Protein AF-A0A7Y0II30-F1 (afdb_monomer_lite)

Structure (mmCIF, N/CA/C/O backbone):
data_AF-A0A7Y0II30-F1
#
_entry.id   AF-A0A7Y0II30-F1
#
loop_
_atom_site.group_PDB
_atom_site.id
_atom_site.type_symbol
_atom_site.label_atom_id
_atom_site.label_alt_id
_atom_site.label_comp_id
_atom_site.label_asym_id
_atom_site.label_entity_id
_atom_site.label_seq_id
_atom_site.pdbx_PDB_ins_code
_atom_site.Cartn_x
_atom_site.Cartn_y
_atom_site.Cartn_z
_atom_site.occupancy
_atom_site.B_iso_or_equiv
_atom_site.auth_seq_id
_atom_site.auth_comp_id
_atom_site.auth_asym_id
_atom_site.auth_atom_id
_atom_site.pdbx_PDB_model_num
ATOM 1 N N . MET A 1 1 ? 7.856 4.174 26.244 1.00 36.91 1 MET A N 1
ATOM 2 C CA . MET A 1 1 ? 6.616 4.572 25.53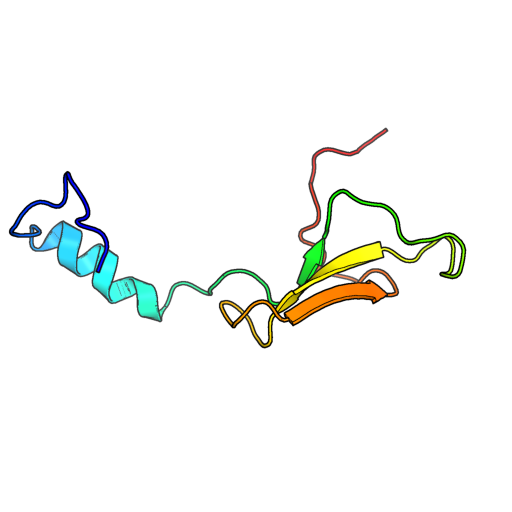7 1.00 36.91 1 MET A CA 1
ATOM 3 C C . MET A 1 1 ? 6.644 6.085 25.359 1.00 36.91 1 MET A C 1
ATOM 5 O O . MET A 1 1 ? 6.884 6.773 26.342 1.00 36.91 1 MET A O 1
ATOM 9 N N . LYS A 1 2 ? 6.523 6.613 24.133 1.00 49.66 2 LYS A N 1
ATOM 10 C CA . LYS A 1 2 ? 6.514 8.072 23.912 1.00 49.66 2 LYS A CA 1
ATOM 11 C C . LYS A 1 2 ? 5.214 8.645 24.489 1.00 49.66 2 LYS A C 1
ATOM 13 O O . LYS A 1 2 ? 4.139 8.164 24.150 1.00 49.66 2 LYS A O 1
ATOM 18 N N . ASN A 1 3 ? 5.319 9.638 25.370 1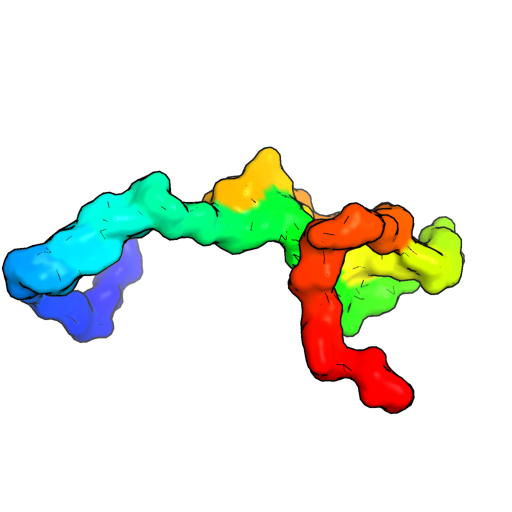.00 50.00 3 ASN A N 1
ATOM 19 C CA . ASN A 1 3 ? 4.167 10.293 25.989 1.00 50.00 3 ASN A CA 1
ATOM 20 C C . ASN A 1 3 ? 3.379 11.067 24.922 1.00 50.00 3 ASN A C 1
ATOM 22 O O . ASN A 1 3 ? 3.818 12.127 24.473 1.00 50.00 3 ASN A O 1
ATOM 26 N N . LEU A 1 4 ? 2.229 10.529 24.512 1.00 59.25 4 LEU A N 1
ATOM 27 C CA . LEU A 1 4 ? 1.295 11.174 23.588 1.00 59.25 4 LEU A CA 1
ATOM 28 C C . LEU A 1 4 ? 0.648 12.383 24.281 1.00 59.25 4 LEU A C 1
ATOM 30 O O . LEU A 1 4 ? -0.372 12.270 24.962 1.00 59.25 4 LEU A O 1
ATOM 34 N N . LYS A 1 5 ? 1.279 13.555 24.153 1.00 59.78 5 LYS A N 1
ATOM 35 C CA . LYS A 1 5 ? 0.734 14.823 24.656 1.00 59.78 5 LYS A CA 1
ATOM 36 C C . LYS A 1 5 ? -0.554 15.154 23.891 1.00 59.78 5 LYS A C 1
ATOM 38 O O . LYS A 1 5 ? -0.529 15.232 22.670 1.00 59.78 5 LYS A O 1
ATOM 43 N N . GLY A 1 6 ? -1.660 15.356 24.613 1.00 64.62 6 GLY A N 1
ATOM 44 C CA . GLY A 1 6 ? -2.953 15.767 24.041 1.00 64.62 6 GLY A CA 1
ATOM 45 C C . GLY A 1 6 ? -4.042 14.690 24.007 1.00 64.62 6 GLY A C 1
ATOM 46 O O . GLY A 1 6 ? -5.183 15.004 23.678 1.00 64.62 6 GLY A O 1
ATOM 47 N N . MET A 1 7 ? -3.750 13.445 24.400 1.00 64.88 7 MET A N 1
ATOM 48 C CA . MET A 1 7 ? -4.803 12.446 24.607 1.00 64.88 7 MET A CA 1
ATOM 49 C C . MET A 1 7 ? -5.648 12.811 25.832 1.00 64.88 7 MET A C 1
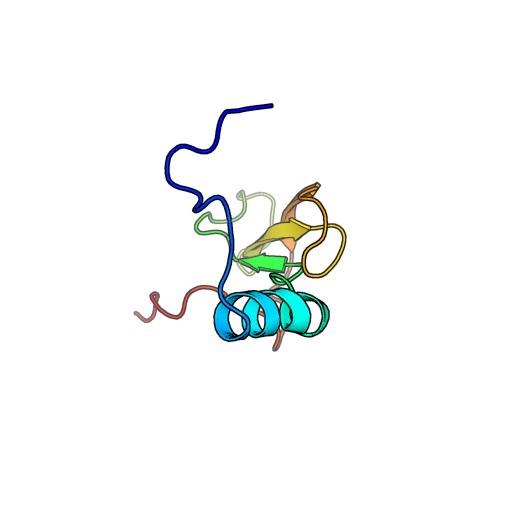ATOM 51 O O . MET A 1 7 ? -5.139 12.887 26.953 1.00 64.88 7 MET A O 1
ATOM 55 N N . LYS A 1 8 ? -6.954 13.018 25.628 1.00 66.81 8 LYS A N 1
ATOM 5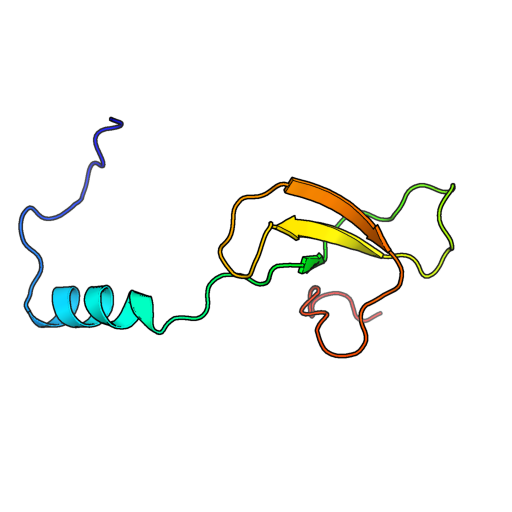6 C CA . LYS A 1 8 ? -7.908 13.129 26.736 1.00 66.81 8 LYS A CA 1
ATOM 57 C C . LYS A 1 8 ? -7.863 11.836 27.559 1.00 66.81 8 LYS A C 1
ATOM 59 O O . LYS A 1 8 ? -7.853 10.744 26.998 1.00 66.81 8 LYS A O 1
ATOM 64 N N . LYS A 1 9 ? -7.851 11.962 28.893 1.00 67.44 9 LYS A N 1
ATOM 65 C CA . LYS A 1 9 ? -7.839 10.818 29.831 1.00 67.44 9 LYS A CA 1
ATOM 66 C C . LYS A 1 9 ? -9.073 9.917 29.703 1.00 67.44 9 LYS A C 1
ATOM 68 O O . LYS A 1 9 ? -9.025 8.768 30.127 1.00 67.44 9 LYS A O 1
ATOM 73 N N . SER A 1 10 ? -10.160 10.434 29.139 1.00 69.00 10 SER A N 1
ATOM 74 C CA . SER A 1 10 ? -11.387 9.699 28.866 1.00 69.00 10 SER A CA 1
ATOM 75 C C . SER A 1 10 ? -11.944 10.099 27.503 1.00 69.00 10 SER A C 1
ATOM 77 O O . SER A 1 10 ? -11.874 11.261 27.096 1.00 69.00 10 SER A O 1
ATOM 79 N N . LEU A 1 11 ? -12.480 9.109 26.800 1.00 69.69 11 LEU A N 1
ATOM 80 C CA . LEU A 1 11 ? -13.181 9.267 25.533 1.00 69.69 11 LEU A CA 1
ATOM 81 C C . LEU A 1 11 ? -14.681 9.245 25.826 1.00 69.69 11 LEU A C 1
ATOM 83 O O . LEU A 1 11 ? -15.148 8.458 26.653 1.00 69.69 11 LEU A O 1
ATOM 87 N N . SER A 1 12 ? -15.448 10.104 25.164 1.00 72.38 12 SER A N 1
ATOM 88 C CA . SER A 1 12 ? -16.907 10.018 25.188 1.00 72.38 12 SER A CA 1
ATOM 89 C C . SER A 1 12 ? -17.377 8.684 24.601 1.00 72.38 12 SER A C 1
ATOM 91 O O . SER A 1 12 ? -16.678 8.047 23.812 1.00 72.38 12 SER A O 1
ATOM 93 N N . SER A 1 13 ? -18.596 8.260 24.943 1.00 66.06 13 SER A N 1
ATOM 94 C CA . SER A 1 13 ? -19.196 7.037 24.383 1.00 66.06 13 SER A CA 1
ATOM 95 C C . SER A 1 13 ? -19.208 7.043 22.843 1.00 66.06 13 SER A C 1
ATOM 97 O O . SER A 1 13 ? -18.950 6.016 22.218 1.00 66.06 13 SER A O 1
ATOM 99 N N . LEU A 1 14 ? -19.405 8.214 22.222 1.00 62.25 14 LEU A N 1
ATOM 100 C CA . LEU A 1 14 ? -19.372 8.380 20.768 1.00 62.25 14 LEU A CA 1
ATOM 101 C C . LEU A 1 14 ? -17.952 8.250 20.187 1.00 62.25 14 LEU A C 1
ATOM 103 O O . LEU A 1 14 ? -17.776 7.620 19.146 1.00 62.25 14 LEU A O 1
ATOM 107 N N . GLU A 1 15 ? -16.938 8.809 20.854 1.00 63.00 15 GLU A N 1
ATOM 108 C CA . GLU A 1 15 ? -15.527 8.650 20.465 1.00 63.00 15 GLU A CA 1
ATOM 109 C C . GLU A 1 15 ? -15.069 7.190 20.627 1.00 63.00 15 GLU A C 1
ATOM 111 O O . GLU A 1 15 ? -14.417 6.651 19.736 1.00 63.00 15 GLU A O 1
ATOM 116 N N . ASN A 1 16 ? -15.496 6.509 21.695 1.00 64.62 16 ASN A N 1
ATOM 117 C CA . ASN A 1 16 ? -15.244 5.080 21.889 1.00 64.62 16 ASN A CA 1
ATOM 118 C C . ASN A 1 16 ? -15.927 4.214 20.826 1.00 64.62 16 ASN A C 1
ATOM 120 O O . ASN A 1 16 ? -15.311 3.276 20.330 1.00 64.62 16 ASN A O 1
ATOM 124 N N . LYS A 1 17 ? -17.163 4.532 20.423 1.00 62.09 17 LYS A N 1
ATOM 125 C CA . LYS A 1 17 ? -17.863 3.793 19.361 1.00 62.09 17 LYS A CA 1
ATOM 126 C C . LYS A 1 17 ? -17.140 3.909 18.013 1.00 62.09 17 LYS A C 1
ATOM 128 O O . LYS A 1 17 ? -16.998 2.913 17.313 1.00 62.09 17 LYS A O 1
ATOM 133 N N . LYS A 1 18 ? -16.607 5.095 17.689 1.00 62.12 18 LYS A N 1
ATOM 134 C CA . LYS A 1 18 ? -15.776 5.310 1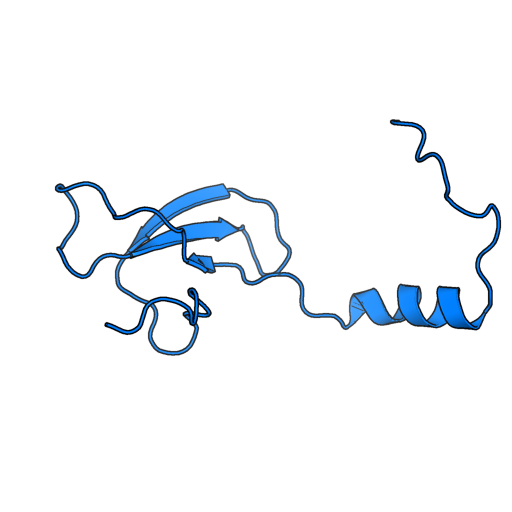6.489 1.00 62.12 18 LYS A CA 1
ATOM 135 C C . LYS A 1 18 ? -14.459 4.527 16.529 1.00 62.12 18 LYS A C 1
ATOM 137 O O . LYS A 1 18 ? -14.011 4.055 15.492 1.00 62.12 18 LYS A O 1
ATOM 142 N N . LEU A 1 19 ? -13.856 4.367 17.709 1.00 64.00 19 LEU A N 1
ATOM 143 C CA . LEU A 1 19 ? -12.645 3.557 17.890 1.00 64.00 19 LEU A CA 1
ATOM 144 C C . LEU A 1 19 ? -12.928 2.043 17.889 1.00 64.00 19 LEU A C 1
ATOM 146 O O . LEU A 1 19 ? -12.064 1.257 17.521 1.00 64.00 19 LEU A O 1
ATOM 150 N N . GLN A 1 20 ? -14.130 1.613 18.276 1.00 62.34 20 GLN A N 1
ATOM 151 C CA . GLN A 1 20 ? -14.525 0.200 18.239 1.00 62.34 20 GLN A CA 1
ATOM 152 C C . GLN A 1 20 ? -14.817 -0.300 16.819 1.00 62.34 20 GLN A C 1
ATOM 154 O O . GLN A 1 20 ? -14.516 -1.450 16.507 1.00 62.34 20 GLN A O 1
ATOM 159 N N . ASP A 1 21 ? -15.333 0.556 15.933 1.00 63.12 21 ASP A N 1
ATOM 160 C CA . ASP A 1 21 ? -15.533 0.197 14.522 1.00 63.12 21 ASP A CA 1
ATOM 161 C C . ASP A 1 21 ? -14.219 0.136 13.715 1.00 63.12 21 ASP A C 1
ATOM 163 O O . ASP A 1 21 ? -14.243 -0.284 12.559 1.00 63.12 21 ASP A O 1
ATOM 167 N N . LEU A 1 22 ? -13.059 0.450 14.315 1.00 63.72 22 LEU A N 1
ATOM 168 C CA . LEU A 1 22 ? -11.746 0.290 13.669 1.00 63.72 22 LEU A CA 1
ATOM 169 C C . LEU A 1 22 ? -11.496 -1.148 13.195 1.00 63.72 22 LEU A C 1
ATOM 171 O O . LEU A 1 22 ? -10.834 -1.338 12.184 1.00 63.72 22 LEU A O 1
ATOM 175 N N . GLY A 1 23 ? -12.053 -2.155 13.878 1.00 61.56 23 GLY A N 1
ATOM 176 C CA . GLY A 1 23 ? -11.919 -3.558 13.468 1.00 61.56 23 GLY A CA 1
ATOM 177 C C . GLY A 1 23 ? -12.596 -3.892 12.132 1.00 61.56 23 GLY A C 1
ATOM 178 O O . GLY A 1 23 ? -12.282 -4.916 11.535 1.00 61.56 23 GLY A O 1
ATOM 179 N N . LYS A 1 24 ? -13.514 -3.039 11.656 1.00 67.69 24 LYS A N 1
ATOM 180 C CA . LYS A 1 24 ? -14.157 -3.156 10.335 1.00 67.69 24 LYS A CA 1
ATOM 181 C C . LYS A 1 24 ? -13.547 -2.225 9.294 1.00 67.69 24 LYS A C 1
ATOM 183 O O . LYS A 1 24 ? -13.867 -2.354 8.114 1.00 67.69 24 LYS A O 1
ATOM 188 N N . ILE A 1 25 ? -12.714 -1.272 9.711 1.00 67.62 25 ILE A N 1
ATOM 189 C CA . ILE A 1 25 ? -11.993 -0.421 8.773 1.00 67.62 25 ILE A CA 1
ATOM 190 C C . ILE A 1 25 ? -10.936 -1.300 8.121 1.00 67.62 25 ILE A C 1
ATOM 192 O O . ILE A 1 25 ? -9.996 -1.755 8.771 1.00 67.62 25 ILE A O 1
ATOM 196 N N . GLN A 1 26 ? -11.111 -1.550 6.827 1.00 63.75 26 GLN A N 1
ATOM 197 C CA . GLN A 1 26 ? -10.075 -2.174 6.025 1.00 63.75 26 GLN A CA 1
ATOM 198 C C . GLN A 1 26 ? -8.815 -1.308 6.144 1.00 63.75 26 GLN A C 1
ATOM 200 O O . GLN A 1 26 ? -8.854 -0.106 5.874 1.00 63.75 26 GLN A O 1
ATOM 205 N N . GLY A 1 27 ? -7.723 -1.907 6.625 1.00 64.19 27 GLY A N 1
ATOM 206 C CA . GLY A 1 27 ? -6.438 -1.223 6.733 1.00 64.19 27 GLY A CA 1
ATOM 207 C C . GLY A 1 27 ? -5.934 -0.734 5.372 1.00 64.19 27 GLY A C 1
ATOM 208 O O . GLY A 1 27 ? -6.523 -1.028 4.330 1.00 64.19 27 GLY A O 1
ATOM 209 N N . GLY A 1 28 ? -4.815 -0.004 5.380 1.00 71.38 28 GLY A N 1
ATOM 210 C CA . GLY A 1 28 ? -4.145 0.399 4.139 1.00 71.38 28 GLY A CA 1
ATOM 211 C C . GLY A 1 28 ? -3.888 -0.802 3.223 1.00 71.38 28 GLY A C 1
ATOM 212 O O . GLY A 1 28 ? -3.722 -1.922 3.701 1.00 71.38 28 GLY A O 1
ATOM 213 N N . LEU A 1 29 ? -3.892 -0.591 1.909 1.00 80.62 29 LEU A N 1
ATOM 214 C CA . LEU A 1 29 ? -3.693 -1.681 0.956 1.00 80.62 29 LEU A CA 1
ATOM 215 C C . LEU A 1 29 ? -2.312 -2.331 1.108 1.00 80.62 29 LEU A C 1
ATOM 217 O O . LEU A 1 29 ? -1.340 -1.671 1.466 1.00 80.62 29 LEU A O 1
ATOM 221 N N . TYR A 1 30 ? -2.232 -3.625 0.800 1.00 82.19 30 TYR A N 1
ATOM 222 C CA . TYR A 1 30 ? -0.985 -4.389 0.863 1.00 82.19 30 TYR A CA 1
ATOM 223 C C . TYR A 1 30 ? 0.039 -3.981 -0.212 1.00 82.19 30 TYR A C 1
ATOM 225 O O . TYR A 1 30 ? 1.237 -4.177 -0.019 1.00 82.19 30 TYR A O 1
ATOM 233 N N . PHE A 1 31 ? -0.430 -3.368 -1.303 1.00 83.81 31 PHE A N 1
ATOM 234 C CA . PHE A 1 31 ? 0.385 -2.658 -2.283 1.00 83.81 31 PHE A CA 1
ATOM 235 C C . PHE A 1 31 ? -0.103 -1.220 -2.405 1.00 83.81 31 PHE A C 1
ATOM 237 O O . PHE A 1 31 ? -1.287 -0.974 -2.643 1.00 83.81 31 PHE A O 1
ATOM 244 N N . ILE A 1 32 ? 0.821 -0.273 -2.279 1.00 84.06 32 ILE A N 1
ATOM 245 C CA . ILE A 1 32 ? 0.570 1.152 -2.487 1.00 84.06 32 ILE A CA 1
ATOM 246 C C . ILE A 1 32 ? 1.590 1.640 -3.503 1.00 84.06 32 ILE A C 1
ATOM 248 O O . ILE A 1 32 ? 2.790 1.464 -3.305 1.00 84.06 32 ILE A O 1
ATOM 252 N N . ARG A 1 33 ? 1.127 2.222 -4.612 1.00 86.06 33 ARG A N 1
ATOM 253 C CA . ARG A 1 33 ? 2.034 2.711 -5.654 1.00 86.06 33 ARG A CA 1
ATOM 254 C C . ARG A 1 33 ? 2.927 3.810 -5.085 1.00 86.06 33 ARG A C 1
ATOM 256 O O . ARG A 1 33 ? 2.431 4.785 -4.520 1.00 86.06 33 ARG A O 1
ATOM 263 N N . SER A 1 34 ? 4.229 3.639 -5.255 1.00 78.69 34 SER A N 1
ATOM 264 C CA . SER A 1 34 ? 5.243 4.613 -4.870 1.00 78.69 34 SER A CA 1
ATOM 265 C C . SER A 1 34 ? 5.296 5.773 -5.872 1.00 78.69 34 SER A C 1
ATOM 267 O O . SER A 1 34 ? 4.841 5.665 -7.012 1.00 78.69 34 SER A O 1
ATOM 269 N N . ASN A 1 35 ? 5.884 6.894 -5.451 1.00 77.75 35 ASN A N 1
ATOM 270 C CA . ASN A 1 35 ? 6.153 8.050 -6.313 1.00 77.75 35 ASN A CA 1
ATOM 271 C C . ASN A 1 35 ? 7.479 7.932 -7.085 1.00 77.75 35 ASN A C 1
ATOM 273 O O . ASN A 1 35 ? 7.865 8.872 -7.779 1.00 77.75 35 ASN A O 1
ATOM 277 N N . PHE A 1 36 ? 8.197 6.816 -6.951 1.00 79.19 36 PHE A N 1
ATOM 278 C CA . PHE A 1 36 ? 9.441 6.576 -7.674 1.00 79.19 36 PHE A CA 1
ATOM 279 C C . PHE A 1 36 ? 9.225 5.627 -8.852 1.00 79.19 36 PHE A C 1
ATOM 281 O O . PHE A 1 36 ? 8.381 4.731 -8.828 1.00 79.19 36 PHE A O 1
ATOM 288 N N . ALA A 1 37 ? 10.018 5.839 -9.899 1.00 81.00 37 ALA A N 1
ATOM 289 C CA . ALA A 1 37 ? 10.091 4.924 -11.024 1.00 81.00 37 ALA A CA 1
ATOM 290 C C . ALA A 1 37 ? 10.956 3.711 -10.673 1.00 81.00 37 ALA A C 1
ATOM 292 O O . ALA A 1 37 ? 11.912 3.809 -9.897 1.00 81.00 37 ALA A O 1
ATOM 293 N N . CYS A 1 38 ? 10.650 2.578 -11.300 1.00 87.12 38 CYS A N 1
ATOM 294 C CA . CYS A 1 38 ? 11.502 1.409 -11.199 1.00 87.12 38 CYS A CA 1
ATOM 295 C C . CYS A 1 38 ? 12.889 1.664 -11.812 1.00 87.12 38 CYS A C 1
ATOM 297 O O . CYS A 1 38 ? 13.009 2.406 -12.790 1.00 87.12 38 CYS A O 1
ATOM 299 N N . PRO A 1 39 ? 13.951 1.047 -11.261 1.00 87.38 39 PRO A N 1
ATOM 300 C CA . PRO A 1 39 ? 15.275 1.075 -11.872 1.00 87.38 39 PRO A CA 1
ATOM 301 C C . PRO A 1 39 ? 15.255 0.541 -13.310 1.00 87.38 39 PRO A C 1
ATOM 303 O O . PRO A 1 39 ? 14.447 -0.323 -13.642 1.00 87.38 39 PRO A O 1
ATOM 306 N N . SER A 1 40 ? 16.206 0.977 -14.139 1.00 87.56 40 SER A N 1
ATOM 307 C CA . SER A 1 40 ? 16.282 0.631 -15.571 1.00 87.56 40 SER A CA 1
ATOM 308 C C . SER A 1 40 ? 16.436 -0.864 -15.878 1.00 87.56 40 SER A C 1
ATOM 310 O O . SER A 1 40 ? 16.253 -1.277 -17.017 1.00 87.56 40 SER A O 1
ATOM 312 N N . GLN A 1 41 ? 16.777 -1.679 -14.879 1.00 90.19 41 GLN A N 1
ATOM 313 C CA . GLN A 1 41 ? 16.822 -3.139 -14.989 1.00 90.19 41 GLN A CA 1
ATOM 314 C C . GLN A 1 41 ? 15.434 -3.806 -15.042 1.00 90.19 41 GLN A C 1
ATOM 316 O O . GLN A 1 41 ? 15.351 -5.001 -15.317 1.00 90.19 41 GLN A O 1
ATOM 321 N N . TYR A 1 42 ? 14.362 -3.066 -14.745 1.00 84.44 42 TYR A N 1
ATOM 322 C CA . TYR A 1 42 ? 12.983 -3.537 -14.847 1.00 84.44 42 TYR A CA 1
ATOM 323 C C . TYR A 1 42 ? 12.357 -3.103 -16.182 1.00 84.44 42 TYR A C 1
ATOM 325 O O . TYR A 1 42 ? 12.798 -2.113 -16.770 1.00 84.44 42 TYR A O 1
ATOM 333 N N . PRO A 1 43 ? 11.318 -3.812 -16.663 1.00 84.88 43 PRO A N 1
ATOM 334 C CA . PRO A 1 43 ? 10.563 -3.394 -17.839 1.00 84.88 43 PRO A CA 1
ATOM 335 C C . PRO A 1 43 ? 10.012 -1.971 -17.696 1.00 84.88 43 PRO A C 1
ATOM 337 O O . PRO A 1 43 ? 9.700 -1.525 -16.592 1.00 84.88 43 PRO A O 1
ATOM 340 N N . SER A 1 44 ? 9.850 -1.266 -18.815 1.00 81.06 44 SER A N 1
ATOM 341 C CA . SER A 1 44 ? 9.375 0.127 -18.843 1.00 81.06 44 SER A CA 1
ATOM 342 C C . SER A 1 44 ? 7.980 0.333 -18.244 1.00 81.06 44 SER A C 1
ATOM 344 O O . SER A 1 44 ? 7.649 1.412 -17.766 1.00 81.06 44 SER A O 1
ATOM 346 N N . GLU A 1 45 ? 7.170 -0.715 -18.266 1.00 83.25 45 GLU A N 1
ATOM 347 C CA . GLU A 1 45 ? 5.813 -0.799 -17.744 1.00 83.25 45 GLU A CA 1
ATOM 348 C C . GLU A 1 45 ? 5.761 -1.235 -16.271 1.00 83.25 45 GLU A C 1
ATOM 350 O O . GLU A 1 45 ? 4.674 -1.357 -15.699 1.00 83.25 45 GLU A O 1
ATOM 355 N N . ALA A 1 46 ? 6.917 -1.493 -15.652 1.00 86.81 46 ALA A N 1
ATOM 356 C CA . ALA A 1 46 ? 6.997 -1.829 -14.242 1.00 86.81 46 ALA A CA 1
ATOM 357 C C . ALA A 1 46 ? 6.728 -0.599 -13.370 1.00 86.81 46 ALA A C 1
ATOM 359 O O . ALA A 1 46 ? 7.167 0.520 -13.644 1.00 86.81 46 ALA A O 1
ATOM 360 N N . VAL A 1 47 ? 6.023 -0.838 -12.273 1.00 87.06 47 VAL A N 1
ATOM 361 C CA . VAL A 1 47 ? 5.624 0.168 -11.298 1.00 87.06 47 VAL A CA 1
ATOM 362 C C . VAL A 1 47 ? 6.215 -0.207 -9.941 1.00 87.06 47 VAL A C 1
ATOM 364 O O . VAL A 1 47 ? 6.224 -1.381 -9.564 1.00 87.06 47 VAL A O 1
ATOM 367 N N . GLU A 1 48 ? 6.735 0.787 -9.216 1.00 90.19 48 GLU A N 1
ATOM 368 C CA . GLU A 1 48 ? 7.244 0.580 -7.861 1.00 90.19 48 GLU A CA 1
ATOM 369 C C . GLU A 1 48 ? 6.090 0.662 -6.850 1.00 90.19 48 GLU A C 1
ATOM 371 O O . GLU A 1 48 ? 5.254 1.569 -6.911 1.00 90.19 48 GLU A O 1
ATOM 376 N N . TYR A 1 49 ? 6.066 -0.260 -5.891 1.00 88.56 49 TYR A N 1
ATOM 377 C CA . TYR A 1 49 ? 5.098 -0.296 -4.801 1.00 88.56 49 TYR A CA 1
ATOM 378 C C . TYR A 1 49 ? 5.786 -0.372 -3.448 1.00 88.56 49 TYR A C 1
ATOM 380 O O . TYR A 1 49 ? 6.681 -1.193 -3.234 1.00 88.56 49 TYR A O 1
ATOM 388 N N . ASP A 1 50 ? 5.275 0.403 -2.498 1.00 87.62 50 ASP A N 1
ATOM 389 C CA . ASP A 1 50 ? 5.420 0.100 -1.083 1.00 87.62 50 ASP A CA 1
ATOM 390 C C . ASP A 1 50 ? 4.580 -1.138 -0.759 1.00 87.62 50 ASP A C 1
ATOM 392 O O . ASP A 1 50 ? 3.370 -1.178 -0.999 1.00 87.62 50 ASP A O 1
ATOM 396 N N . THR A 1 51 ? 5.244 -2.174 -0.252 1.00 87.69 51 THR A N 1
ATOM 397 C CA . THR A 1 51 ? 4.648 -3.491 -0.029 1.00 87.69 51 THR A CA 1
ATOM 398 C C . THR A 1 51 ? 4.517 -3.789 1.460 1.00 87.69 51 THR A C 1
ATOM 400 O O . THR A 1 51 ? 5.406 -3.476 2.261 1.00 87.69 51 THR A O 1
ATOM 403 N N . TYR A 1 52 ? 3.425 -4.457 1.821 1.00 88.00 52 TYR A N 1
ATOM 404 C CA . TYR A 1 52 ? 3.104 -4.896 3.173 1.00 88.00 52 TYR A CA 1
ATOM 405 C C . TYR A 1 52 ? 2.717 -6.382 3.182 1.00 88.00 52 TYR A C 1
ATOM 407 O O . TYR A 1 52 ? 2.257 -6.915 2.176 1.00 88.00 52 TYR A O 1
ATOM 415 N N . GLU A 1 53 ? 2.868 -7.060 4.323 1.00 88.06 53 GLU A N 1
ATOM 416 C CA . GLU A 1 53 ? 2.549 -8.499 4.458 1.00 88.06 53 GLU A CA 1
ATOM 417 C C . GLU A 1 53 ? 1.064 -8.823 4.186 1.00 88.06 53 GLU A C 1
ATOM 419 O O . GLU A 1 53 ? 0.718 -9.948 3.838 1.00 88.06 53 GLU A O 1
ATOM 424 N N . SER A 1 54 ? 0.176 -7.848 4.390 1.00 83.94 54 SER A N 1
ATOM 425 C CA . SER A 1 54 ? -1.274 -7.913 4.157 1.00 83.94 54 SER A CA 1
ATOM 426 C C . SER A 1 54 ? -1.871 -6.498 4.224 1.00 83.94 54 SER A C 1
ATOM 428 O O . SER A 1 54 ? -1.154 -5.541 4.527 1.00 83.94 54 SER A O 1
ATOM 430 N N . ASN A 1 55 ? -3.174 -6.331 3.961 1.00 80.81 55 ASN A N 1
ATOM 431 C CA . ASN A 1 55 ? -3.842 -5.036 4.149 1.00 80.81 55 ASN A CA 1
ATOM 432 C C . ASN A 1 55 ? -3.754 -4.604 5.626 1.00 80.81 55 ASN A C 1
ATOM 434 O O . ASN A 1 55 ? -4.242 -5.305 6.509 1.00 80.81 55 ASN A O 1
ATOM 438 N N . GLY A 1 56 ? -3.138 -3.452 5.898 1.00 77.75 56 GLY A N 1
ATOM 439 C CA . GLY A 1 56 ? -2.832 -2.971 7.250 1.00 77.75 56 GLY A CA 1
ATOM 440 C C . GLY A 1 56 ? -1.696 -3.729 7.949 1.00 77.75 56 GLY A C 1
ATOM 441 O O . GLY A 1 56 ? -1.469 -3.513 9.139 1.00 77.75 56 GLY A O 1
ATOM 442 N N . GLY A 1 57 ? -1.004 -4.616 7.231 1.00 83.62 57 GLY A N 1
ATOM 443 C CA . GLY A 1 57 ? 0.108 -5.417 7.729 1.00 83.62 57 GLY A CA 1
ATOM 444 C C . GLY A 1 57 ? 1.410 -4.628 7.874 1.00 83.62 57 GLY A C 1
ATOM 445 O O . GLY A 1 57 ? 1.483 -3.422 7.639 1.00 83.62 57 GLY A O 1
ATOM 446 N N . LYS A 1 58 ? 2.476 -5.325 8.275 1.00 87.00 58 LYS A N 1
ATOM 447 C CA . LYS A 1 58 ? 3.807 -4.732 8.438 1.00 87.00 58 LYS A CA 1
ATOM 448 C C . LYS A 1 58 ? 4.417 -4.379 7.079 1.00 87.00 58 LYS A C 1
ATOM 450 O O . LYS A 1 58 ? 4.287 -5.144 6.130 1.00 87.00 58 LYS A O 1
ATOM 455 N N . TYR A 1 59 ? 5.122 -3.248 7.016 1.00 88.75 59 TYR A N 1
ATOM 456 C CA . TYR A 1 59 ? 5.899 -2.853 5.839 1.00 88.75 59 TYR A CA 1
ATOM 457 C C . TYR A 1 59 ? 7.064 -3.818 5.598 1.00 88.75 59 TYR A C 1
ATOM 459 O O . TYR A 1 59 ? 7.852 -4.067 6.517 1.00 88.75 59 TYR A O 1
ATOM 467 N N . ILE A 1 60 ? 7.182 -4.329 4.371 1.00 91.44 60 ILE A N 1
ATOM 468 C CA . ILE A 1 60 ? 8.234 -5.282 3.981 1.00 91.44 60 ILE A CA 1
ATOM 469 C C . ILE A 1 60 ? 9.274 -4.688 3.030 1.00 91.44 60 ILE A C 1
ATOM 471 O O . ILE A 1 60 ? 10.365 -5.240 2.916 1.00 91.44 60 ILE A O 1
ATOM 475 N N . GLY A 1 61 ? 8.980 -3.552 2.394 1.00 90.06 61 GLY A N 1
ATOM 476 C CA . GLY A 1 61 ? 9.914 -2.854 1.513 1.00 90.06 61 GLY A CA 1
ATOM 477 C C . GLY A 1 61 ? 9.281 -2.422 0.196 1.00 90.06 61 GLY A C 1
ATOM 478 O O . GLY A 1 61 ? 8.060 -2.429 0.045 1.00 90.06 61 GLY A O 1
ATOM 479 N N . ARG A 1 62 ? 10.140 -2.048 -0.756 1.00 89.69 62 ARG A N 1
ATOM 480 C CA . ARG A 1 62 ? 9.742 -1.610 -2.096 1.00 89.69 62 ARG A CA 1
ATOM 481 C C . ARG A 1 62 ? 9.965 -2.716 -3.108 1.00 89.69 62 ARG A C 1
ATOM 483 O O . ARG A 1 62 ? 11.010 -3.366 -3.089 1.00 89.69 62 ARG A O 1
ATOM 490 N N . THR A 1 63 ? 8.995 -2.914 -3.987 1.00 89.12 63 THR A N 1
ATOM 491 C CA . THR A 1 63 ? 9.067 -3.912 -5.056 1.00 89.12 63 THR A CA 1
ATOM 492 C C . THR A 1 63 ? 8.696 -3.284 -6.390 1.00 89.12 63 THR A C 1
ATOM 494 O O . THR A 1 63 ? 7.876 -2.374 -6.452 1.00 89.12 63 THR A O 1
ATOM 497 N N . CYS A 1 64 ? 9.329 -3.766 -7.456 1.00 89.75 64 CYS A N 1
ATOM 498 C CA . CYS A 1 64 ? 9.025 -3.383 -8.827 1.00 89.75 64 CYS A CA 1
ATOM 499 C C . CYS A 1 64 ? 8.361 -4.559 -9.523 1.00 89.75 64 CYS A C 1
ATOM 501 O O . CYS A 1 64 ? 8.947 -5.637 -9.620 1.00 89.75 64 CYS A O 1
ATOM 503 N N . GLN A 1 65 ? 7.133 -4.355 -9.981 1.00 86.00 65 GLN A N 1
ATOM 504 C CA . GLN A 1 65 ? 6.327 -5.391 -10.616 1.00 86.00 65 GLN A CA 1
ATOM 505 C C . GLN A 1 65 ? 5.419 -4.780 -11.682 1.00 86.00 65 GLN A C 1
ATOM 507 O O . GLN A 1 65 ? 5.290 -3.560 -11.783 1.00 86.00 65 GLN A O 1
ATOM 512 N N . GLN A 1 66 ? 4.804 -5.629 -12.502 1.00 80.94 66 GLN A N 1
ATOM 513 C CA . GLN A 1 66 ? 3.821 -5.178 -13.481 1.00 80.94 66 GLN A CA 1
ATOM 514 C C . GLN A 1 66 ? 2.620 -4.544 -12.768 1.00 80.94 66 GLN A C 1
ATOM 516 O O . GLN A 1 66 ? 2.209 -5.021 -11.709 1.00 80.94 66 GLN A O 1
ATOM 521 N N . ALA A 1 67 ? 2.066 -3.480 -13.353 1.00 72.50 67 ALA A N 1
ATOM 522 C CA . ALA A 1 67 ? 0.926 -2.777 -12.777 1.00 72.50 67 ALA A CA 1
ATOM 523 C C . ALA A 1 67 ? -0.241 -3.742 -12.501 1.00 72.50 67 ALA A C 1
ATOM 525 O O . ALA A 1 67 ? -0.703 -4.450 -13.402 1.00 72.50 67 ALA A O 1
ATOM 526 N N . ALA A 1 68 ? -0.721 -3.779 -11.257 1.00 62.81 68 ALA A N 1
ATOM 527 C CA . ALA A 1 68 ? -1.819 -4.655 -10.873 1.00 62.81 68 ALA A CA 1
ATOM 528 C C . ALA A 1 68 ? -3.140 -4.091 -11.422 1.00 62.81 68 ALA A C 1
ATOM 530 O O . ALA A 1 68 ? -3.645 -3.067 -10.953 1.00 62.81 68 ALA A O 1
ATOM 531 N N . SER A 1 69 ? -3.724 -4.754 -12.425 1.00 57.22 69 SER A N 1
ATOM 532 C CA . SER A 1 69 ? -4.990 -4.322 -13.023 1.00 57.22 69 SER A CA 1
ATOM 533 C C . SER A 1 69 ? -6.111 -4.318 -11.974 1.00 57.22 69 SER A C 1
ATOM 535 O O . SER A 1 69 ? -6.521 -5.375 -11.497 1.00 57.22 69 SER A O 1
ATOM 537 N N . GLY A 1 70 ? -6.619 -3.135 -11.624 1.00 55.78 70 GLY A N 1
ATOM 538 C CA . GLY A 1 70 ? -7.813 -2.964 -10.785 1.00 55.78 70 GLY A CA 1
ATOM 539 C C . GLY A 1 70 ? -7.584 -2.768 -9.279 1.00 55.78 70 GLY A C 1
ATOM 540 O O . GLY A 1 70 ? -8.543 -2.448 -8.583 1.00 55.78 70 GLY A O 1
ATOM 541 N N . THR A 1 71 ? -6.354 -2.891 -8.769 1.00 52.50 71 THR A N 1
ATOM 542 C CA . THR A 1 71 ? -6.009 -2.580 -7.358 1.00 52.50 71 THR A CA 1
ATOM 543 C C . THR A 1 71 ? -4.990 -1.455 -7.208 1.00 52.50 71 THR A C 1
ATOM 545 O O . THR A 1 71 ? -4.631 -1.097 -6.086 1.00 52.50 71 THR A O 1
ATOM 548 N N . ASP A 1 72 ? -4.558 -0.869 -8.324 1.00 54.56 72 ASP A N 1
ATOM 549 C CA . ASP A 1 72 ? -3.720 0.324 -8.355 1.00 54.56 72 ASP A CA 1
ATOM 550 C C . ASP A 1 72 ? -4.498 1.547 -7.863 1.00 54.56 72 ASP A C 1
ATOM 552 O O . ASP A 1 72 ? -4.947 2.392 -8.634 1.00 54.56 72 ASP A O 1
ATOM 556 N N . ILE A 1 73 ? -4.610 1.697 -6.543 1.00 55.00 73 ILE A N 1
ATOM 557 C CA . ILE A 1 73 ? -4.862 3.005 -5.931 1.00 55.00 73 ILE A CA 1
ATOM 558 C C . ILE A 1 73 ? -3.523 3.748 -5.901 1.00 55.00 73 ILE A C 1
ATOM 560 O O . ILE A 1 73 ? -2.928 4.004 -4.857 1.00 55.00 73 ILE A O 1
ATOM 564 N N . GLY A 1 74 ? -2.994 4.008 -7.092 1.00 47.41 74 GLY A N 1
ATOM 565 C CA . GLY A 1 74 ? -1.785 4.774 -7.308 1.00 47.41 74 GLY A CA 1
ATOM 566 C C . GLY A 1 74 ? -2.139 6.139 -7.856 1.00 47.41 74 GLY A C 1
ATOM 567 O O . GLY A 1 74 ? -2.527 6.243 -9.010 1.00 47.41 74 GLY A O 1
ATOM 568 N N . ASN A 1 75 ? -2.028 7.144 -6.986 1.00 43.50 75 ASN A N 1
ATOM 569 C CA . ASN A 1 75 ? -2.079 8.582 -7.244 1.00 43.50 75 ASN A CA 1
ATOM 570 C C . ASN A 1 75 ? -2.917 9.029 -8.465 1.00 43.50 75 ASN A C 1
ATOM 572 O O . ASN A 1 75 ? -2.408 9.157 -9.575 1.00 43.50 75 ASN A O 1
ATOM 576 N N . ALA A 1 76 ? -4.172 9.415 -8.224 1.00 37.59 76 ALA A N 1
ATOM 577 C CA . ALA A 1 76 ? -5.006 10.139 -9.189 1.00 37.59 76 ALA A CA 1
ATOM 578 C C . ALA A 1 76 ? -4.500 11.571 -9.525 1.00 37.59 76 ALA A C 1
ATOM 580 O O . ALA A 1 76 ? -5.254 12.357 -10.087 1.00 37.59 76 ALA A O 1
ATOM 581 N N . ASN A 1 77 ? -3.249 11.931 -9.204 1.00 35.56 77 ASN A N 1
ATOM 582 C CA . ASN A 1 77 ? -2.605 13.185 -9.618 1.00 35.56 77 ASN A CA 1
ATOM 583 C C . ASN A 1 77 ? -1.402 12.916 -10.527 1.00 35.56 77 ASN A C 1
ATOM 585 O O . ASN A 1 77 ? -0.253 13.138 -10.145 1.00 35.56 77 ASN A O 1
ATOM 589 N N . GLY A 1 78 ? -1.674 12.435 -11.734 1.00 35.47 78 GLY A N 1
ATOM 590 C CA . GLY A 1 78 ? -0.650 12.238 -12.755 1.00 35.47 78 GLY A CA 1
ATOM 591 C C . GLY A 1 78 ? -1.231 12.020 -14.146 1.00 35.47 78 GLY A C 1
ATOM 592 O O . GLY A 1 78 ? -0.726 11.186 -14.888 1.00 35.47 78 GLY A O 1
ATOM 593 N N . THR A 1 79 ? -2.330 12.696 -14.485 1.00 29.16 79 THR A N 1
ATOM 594 C CA . THR A 1 79 ? -2.762 12.822 -15.881 1.00 29.16 79 THR A CA 1
ATOM 595 C C . THR A 1 79 ? -2.039 13.992 -16.537 1.00 29.16 79 THR A C 1
ATOM 597 O O . THR A 1 79 ? -2.187 15.124 -16.068 1.00 29.16 79 THR A O 1
ATOM 600 N N . CYS A 1 80 ? -1.386 13.655 -17.655 1.00 34.97 80 CYS A N 1
ATOM 601 C CA . CYS A 1 80 ? -0.770 14.489 -18.694 1.00 34.97 80 CYS A CA 1
ATOM 602 C C . CYS A 1 80 ? 0.693 14.883 -18.464 1.00 34.97 80 CYS A C 1
ATOM 604 O O . CYS A 1 80 ? 0.964 15.763 -17.621 1.00 34.97 80 CYS A O 1
#

pLDDT: mean 70.95, std 16.18, range [29.16, 91.44]

Sequence (80 aa):
MKNLKGMKKSLSSLENKKLQDLGKIQGGLYFIRSNFACPSQYPSEAVEYDTYESNGGKYIGRTCQQAASGTDIGNANGTC

Foldseek 3Di:
DPPPPPDDPDDPPVRVVVVVCVVVPFAAAQWAFDPDDDPPVDDPQWTKTQGAPGGNHHTDGIDTDHDDPPPHPYDPPDDD

Radius of gyration: 18.12 Å; chains: 1; bounding box: 36×24×49 Å

Secondary structure (DSSP, 8-state):
----TT--SS--HHHHHHHHGGGGS--S-SEEEEEEEPPTTS-TTEEEEEEESSTT--EEEEEEEE--TTT----S----

=== Feature glossary ===
Reading guide. The protein is described through the following features:

Foldseek 3Di. A 3Di character summarizes, for each residue, the relative orientation of the Cα frame of its nearest spatial neighbor. Because it encodes fold topology rather than chemistry, 3Di alignments detect remote structural similarity that sequence alignment misses.

Contact-map, Ramachandran, and PAE plots. Plot images: a contact map (which residues are close in 3D, as an N×N binary image), a Ramachandran scatter (back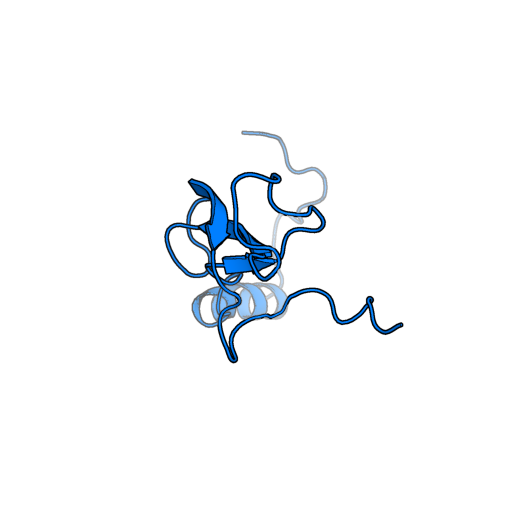bone torsion angles, revealing secondary-structure composition at a glance), and — for AlphaFold structures — a PAE heatmap (pairwise prediction confidence).

Radius of gyration, Cα contacts, bounding box. Radius of gyration (Rg) is the root-mean-square distance of Cα atoms from their centroid — a single number for overall size and compactness. A globular domain of N residues has Rg ≈ 2.2·N^0.38 Å; an extended or disordered chain has a much larger Rg. The Cα contact count is the number of residue pairs whose Cα atoms are within 8 Å and are more than four positions apart in sequence — a standard proxy for tertiary packing density. The bounding box is the smallest axis-aligned box enclosing all Cα atoms.

Secondary structure (8-state, DSSP). Eight-state secondary structure (DSSP): H is the canonical α-helix, G the tighter 3₁₀-helix, I the wider π-helix; E/B are β-structure, T and S are turns and bends, and '-' is everything else. DSSP derives these from the pattern of main-chain N–H···O=C hydrogen bonds, not from the sequence.

B-factor. B-factor (Debye–Waller factor) reflects atomic displacement in the crystal lattice. It is an experimental observable (units Å²), not a prediction; low values mean the atom is pinned down, high values mean it moves or is heterogeneous across the crystal.

pLDDT. pLDDT is the predicted lDDT-Cα score: AlphaFold's confidence that the local environment of each residue (all inter-atomic distances within 15 Å) is correctly placed. It is a per-residue number between 0 and 100, with higher meaning more reliable.

Nearest PDB structures. Nearest PDB neighbors are the top structural matches found by Foldseek when searching this structure against the entire Protein Data Bank. Each hit reports a TM-score (0 to 1; >0.5 almost always implies the same fold) and an E-value. These are *structural* homologs — they may share no detectable sequence similarity.

Solvent-accessible surface area. Accessible surface area quantifies burial. A residue with SASA near zero is packed into the hydrophobic core; one with SASA >100 Å² sits on the surface. Computed here via the Shrake–Rupley numerical algorithm with a 1.4 Å probe.

Rendered structure images. Structure images are PyMOL renders from six orthogonal camera directions. Cartoon representation draws helices as coils and strands as arrows; sticks shows the backbone as bonds; surface shows the solvent-excluded envelope. Rainbow coloring maps sequence position to hue (blue→red, N→C); chain coloring assigns a distinct color per polypeptide.

Backbone torsions (φ/ψ). φ (phi) and ψ (psi) are the two rotatable backbone dihedrals per residue: φ is the C(i-1)–N–Cα–C torsion, ψ is the N–Cα–C–N(i+1) torsion, both in degrees on (−180°, 180°]. α-helical residues cluster near (−60°, −45°); β-strand residues near (−120°, +130°). A Ramachandran plot is simply a scatter of (φ, ψ) for every residue.

Predicted aligned error. Predicted Aligned Error (PAE) is an AlphaFold confidence matrix: entry (i, j) is the expected error in the position of residue j, in ångströms, when the prediction is superimposed on the true structure at residue i. Low PAE within a block of residues means that block is internally rigid and well-predicted; high PAE between two blocks means their relative placement is uncertain even if each block individually is confident.

mmCIF coordinates. Structure coordinates are given as an mmCIF _atom_site loop: one row per atom with element, residue name, chain id, sequence number, and x/y/z position in Å. Only the four main-chain atoms per residue are included here; side chains are omitted to keep the record compact.

InterPro / GO / CATH / organism. Database cross-references. InterPro integrates a dozen domain/family signature databases into unified entries with residue-range hits. GO terms attach function/process/location labels with evidence codes. CATH codes position the fold in a four-level structural taxonomy. Organism is the NCBI-taxonomy species name.

Secondary structure (3-state, P-SEA). SS3 is a coarse helix/strand/coil call (letters a/b/c) made by the P-SEA algorithm from inter-Cα distances and dihedrals. It is less detailed than DSSP but needs only Cα positions.

Sequence. Sequence gives the chain of amino acids in standard one-letter code (A=alanine, C=cysteine, …, Y=tyrosine), read N→C. It is the only feature that is directly encoded by the gene; all structural features are derived from the folded form of this sequence.